Protein AF-A0A5N5FIW4-F1 (afdb_monomer_lite)

Secondary structure (DSSP, 8-state):
------GGGPPPB-TT-HHHHHHHHHHHHHHTT-GGGTTSTT-SPPSS--TT-HHHHHHHHHHHHHHHHHHSB-GGGGGGGTT--STTT-

pLDDT: mean 89.93, std 11.89, range [39.59, 96.81]

Radius of gyration: 13.79 Å; chains: 1; bounding box: 31×23×42 Å

Sequence (90 aa):
MGDLQVVGGIKKLNNQNYNTWATCIESYLQGQDLWEVVGGSEVTQPAAEDVNGVLRKWKIKAGKSMFALKTTIEEEMLEHIRDAKTPKEA

Organism: NCBI:txid2448454

Structure (mmCIF, N/CA/C/O backbone):
data_AF-A0A5N5FIW4-F1
#
_entry.id   AF-A0A5N5FIW4-F1
#
loop_
_atom_site.group_PDB
_atom_site.id
_atom_site.type_symbol
_atom_site.label_atom_id
_atom_site.label_alt_id
_atom_site.label_comp_id
_atom_site.label_asym_id
_atom_site.label_entity_id
_atom_site.label_seq_id
_atom_site.pdbx_PDB_ins_code
_atom_site.Cartn_x
_atom_site.Cartn_y
_atom_site.Cartn_z
_atom_site.occupancy
_atom_site.B_iso_or_equiv
_atom_site.auth_seq_id
_atom_site.auth_comp_id
_atom_site.auth_asym_id
_atom_site.auth_atom_id
_atom_site.pdbx_PDB_model_num
ATOM 1 N N . MET A 1 1 ? 4.871 10.113 24.366 1.00 39.59 1 MET A N 1
ATOM 2 C CA . MET A 1 1 ? 4.541 9.331 23.158 1.00 39.59 1 MET A CA 1
ATOM 3 C C . MET A 1 1 ? 3.932 10.307 22.179 1.00 39.59 1 MET A C 1
ATOM 5 O O . MET A 1 1 ? 2.863 10.816 22.469 1.00 39.59 1 MET A O 1
ATOM 9 N N . GLY A 1 2 ? 4.665 10.703 21.138 1.00 43.06 2 GLY A N 1
ATOM 10 C CA . GLY A 1 2 ? 4.101 11.580 20.114 1.00 43.06 2 GLY A CA 1
ATOM 11 C C . GLY A 1 2 ? 3.157 10.752 19.260 1.00 43.06 2 GLY A C 1
ATOM 12 O O . GLY A 1 2 ? 3.591 9.724 18.739 1.00 43.06 2 GLY A O 1
ATOM 13 N N . ASP A 1 3 ? 1.894 11.160 19.170 1.00 46.16 3 ASP A N 1
ATOM 14 C CA . ASP A 1 3 ? 0.947 10.585 18.224 1.00 46.16 3 ASP A CA 1
ATOM 15 C C . ASP A 1 3 ? 1.600 10.595 16.844 1.00 46.16 3 ASP A C 1
ATOM 17 O O . ASP A 1 3 ? 1.892 11.653 16.280 1.00 46.16 3 ASP A O 1
ATOM 21 N N . LEU A 1 4 ? 1.917 9.402 16.339 1.00 51.88 4 LEU A N 1
ATOM 22 C CA . LEU A 1 4 ? 2.399 9.220 14.981 1.00 51.88 4 LEU A CA 1
ATOM 23 C C . LEU A 1 4 ? 1.358 9.895 14.086 1.00 51.88 4 LEU A C 1
ATOM 25 O O . LEU A 1 4 ? 0.207 9.456 14.092 1.00 51.88 4 LEU A O 1
ATOM 29 N N . GLN A 1 5 ? 1.731 10.992 13.412 1.00 52.62 5 GLN A N 1
ATOM 30 C CA . GLN A 1 5 ? 0.818 11.747 12.557 1.00 52.62 5 GLN A CA 1
ATOM 31 C C . GLN A 1 5 ? 0.080 10.764 11.656 1.00 52.62 5 GLN A C 1
ATOM 33 O O . GLN A 1 5 ? 0.672 10.112 10.796 1.00 52.62 5 GLN A O 1
ATOM 38 N N . VAL A 1 6 ? -1.213 10.623 11.925 1.00 60.00 6 VAL A N 1
ATOM 39 C CA . VAL A 1 6 ? -2.088 9.734 11.185 1.00 60.00 6 VAL A CA 1
ATOM 40 C C . VAL A 1 6 ? -2.117 10.237 9.751 1.00 60.00 6 VAL A C 1
ATOM 42 O O . VAL A 1 6 ? -2.426 11.405 9.505 1.00 60.00 6 VAL A O 1
ATOM 45 N N . VAL A 1 7 ? -1.775 9.364 8.807 1.00 69.00 7 VAL A N 1
ATOM 46 C CA . VAL A 1 7 ? -1.803 9.670 7.378 1.00 69.00 7 VAL A CA 1
ATOM 47 C C . VAL A 1 7 ? -3.165 10.265 7.012 1.00 69.00 7 VAL A C 1
ATOM 49 O O . VAL A 1 7 ? -4.198 9.618 7.169 1.00 69.00 7 VAL A O 1
ATOM 52 N N . GLY A 1 8 ? -3.171 11.536 6.600 1.00 71.50 8 GLY A N 1
ATOM 53 C CA . GLY A 1 8 ? -4.375 12.256 6.169 1.00 71.50 8 GLY A CA 1
ATOM 54 C C . GLY A 1 8 ? -5.502 12.372 7.206 1.00 71.50 8 GLY A C 1
ATOM 55 O O . GLY A 1 8 ? -6.630 12.656 6.818 1.00 71.50 8 GLY A O 1
ATOM 56 N N . GLY A 1 9 ? -5.247 12.121 8.497 1.00 83.81 9 GLY A N 1
ATOM 57 C CA . GLY A 1 9 ? -6.301 12.076 9.520 1.00 83.81 9 GLY A CA 1
ATOM 58 C C . GLY A 1 9 ? -7.260 10.880 9.398 1.00 83.81 9 GLY A C 1
ATOM 59 O O . GLY A 1 9 ? -8.329 10.891 10.008 1.00 83.81 9 GLY A O 1
ATOM 60 N N . ILE A 1 10 ? -6.895 9.849 8.626 1.00 90.94 10 ILE A N 1
ATOM 61 C CA . ILE A 1 10 ? -7.691 8.628 8.454 1.00 90.94 10 ILE A CA 1
ATOM 62 C C . ILE A 1 10 ? -7.780 7.880 9.786 1.00 90.94 10 ILE A C 1
ATOM 64 O O . ILE A 1 10 ? -6.775 7.400 10.305 1.00 90.94 10 ILE A O 1
ATOM 68 N N . LYS A 1 11 ? -8.988 7.741 10.343 1.00 92.06 11 LYS A N 1
ATOM 69 C CA . LYS A 1 11 ? -9.203 6.954 11.566 1.00 92.06 11 LYS A CA 1
ATOM 70 C C . LYS A 1 11 ? -8.599 5.559 11.394 1.00 92.06 11 LYS A C 1
ATOM 72 O O . LYS A 1 11 ? -8.930 4.891 10.421 1.00 92.06 11 LYS A O 1
ATOM 77 N N . LYS A 1 12 ? -7.754 5.127 12.336 1.00 94.56 12 LYS A N 1
ATOM 78 C CA . LYS A 1 12 ? -7.070 3.835 12.230 1.00 94.56 12 LYS A CA 1
ATOM 79 C C . LYS A 1 12 ? -8.055 2.663 12.131 1.00 94.56 12 LYS A C 1
ATOM 81 O O . LYS A 1 12 ? -9.138 2.721 12.718 1.00 94.56 12 LYS A O 1
ATOM 86 N N . LEU A 1 13 ? -7.681 1.632 11.375 1.00 95.38 13 LEU A N 1
ATOM 87 C CA . LEU A 1 13 ? -8.449 0.398 11.232 1.00 95.38 13 LEU A CA 1
ATOM 88 C C . LEU A 1 13 ? -8.518 -0.352 12.558 1.00 95.38 13 LEU A C 1
ATOM 90 O O . LEU A 1 13 ? -7.482 -0.619 13.162 1.00 95.38 13 LEU A O 1
ATOM 94 N N . ASN A 1 14 ? -9.723 -0.776 12.917 1.00 93.88 14 ASN A N 1
ATOM 95 C CA . ASN A 1 14 ? -10.005 -1.721 13.983 1.00 93.88 14 ASN A CA 1
ATOM 96 C C . ASN A 1 14 ? -11.121 -2.687 13.583 1.00 93.88 14 ASN A C 1
ATOM 98 O O . ASN A 1 14 ? -11.687 -2.619 12.488 1.00 93.88 14 ASN A O 1
ATOM 102 N N . ASN 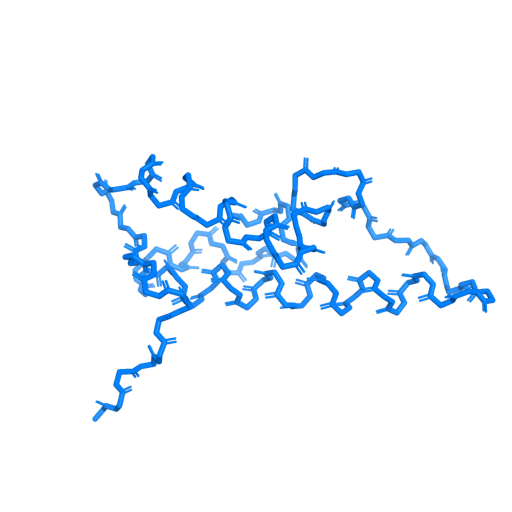A 1 15 ? -11.475 -3.557 14.521 1.00 92.75 15 ASN A N 1
ATOM 103 C CA . ASN A 1 15 ? -12.473 -4.609 14.359 1.00 92.75 15 ASN A CA 1
ATOM 104 C C . ASN A 1 15 ? -13.898 -4.125 14.010 1.00 92.75 15 ASN A C 1
ATOM 106 O O . ASN A 1 15 ? -14.762 -4.945 13.709 1.00 92.75 15 ASN A O 1
ATOM 110 N N . GLN A 1 16 ? -14.179 -2.817 14.054 1.00 95.25 16 GLN A N 1
ATOM 111 C CA . GLN A 1 16 ? -15.531 -2.268 13.884 1.00 95.25 16 GLN A CA 1
ATOM 112 C C . GLN A 1 16 ? -15.686 -1.314 12.694 1.00 95.25 16 GLN A C 1
ATOM 114 O O . GLN A 1 16 ? -16.815 -0.972 12.342 1.00 95.25 16 GLN A O 1
ATOM 119 N N . ASN A 1 17 ? -14.595 -0.842 12.081 1.00 95.44 17 ASN A N 1
ATOM 120 C CA . ASN A 1 17 ? -14.652 0.263 11.115 1.00 95.44 17 ASN A CA 1
ATOM 121 C C . ASN A 1 17 ? -14.063 -0.052 9.733 1.00 95.44 17 ASN A C 1
ATOM 123 O O . ASN A 1 17 ? -13.832 0.887 8.969 1.00 95.44 17 ASN A O 1
ATOM 127 N N . TYR A 1 18 ? -13.867 -1.332 9.394 1.00 94.56 18 TYR A N 1
ATOM 128 C CA . TYR A 1 18 ? -13.219 -1.750 8.146 1.00 94.56 18 TYR A CA 1
ATOM 129 C C . TYR A 1 18 ? -13.772 -1.052 6.899 1.00 94.56 18 TYR A C 1
ATOM 131 O O . TYR A 1 18 ? -13.000 -0.457 6.161 1.00 94.56 18 TYR A O 1
ATOM 139 N N . ASN A 1 19 ? -15.092 -1.033 6.688 1.00 95.62 19 ASN A N 1
ATOM 140 C CA . ASN A 1 19 ? -15.683 -0.431 5.482 1.00 95.62 19 ASN A CA 1
ATOM 141 C C . ASN A 1 19 ? -15.370 1.069 5.348 1.00 95.62 19 ASN A C 1
ATOM 143 O O . ASN A 1 19 ? -15.043 1.556 4.264 1.00 95.62 19 ASN A O 1
ATOM 147 N N . THR A 1 20 ? -15.451 1.805 6.460 1.00 95.12 20 THR A N 1
ATOM 148 C CA . THR A 1 20 ? -15.127 3.236 6.493 1.00 95.12 20 THR A CA 1
ATOM 149 C C . THR A 1 20 ? -13.638 3.449 6.250 1.00 95.12 20 THR A C 1
ATOM 151 O O . THR A 1 20 ? -13.265 4.284 5.430 1.00 95.12 20 THR A O 1
ATOM 154 N N . TRP A 1 21 ? -12.787 2.679 6.935 1.00 95.50 21 TRP A N 1
ATOM 155 C CA . TRP A 1 21 ? -11.340 2.749 6.768 1.00 95.50 21 TRP A CA 1
ATOM 156 C C . TRP A 1 21 ? -10.922 2.434 5.329 1.00 95.50 21 TRP A C 1
ATOM 158 O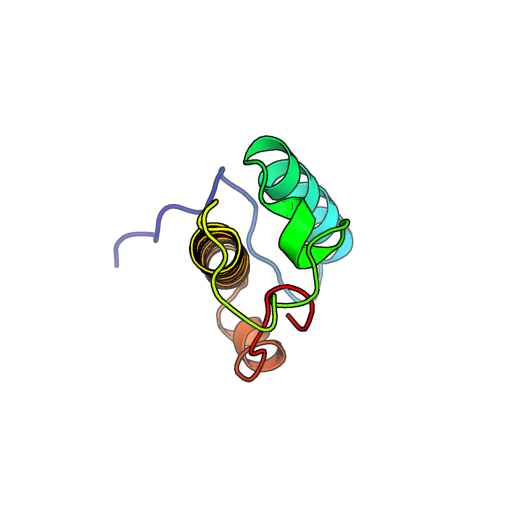 O . TRP A 1 21 ? -10.198 3.229 4.739 1.00 95.50 21 TRP A O 1
ATOM 168 N N . ALA A 1 22 ? -11.440 1.345 4.752 1.00 95.06 22 ALA A N 1
ATOM 169 C CA . ALA A 1 22 ? -11.155 0.893 3.393 1.00 95.06 22 ALA A CA 1
ATOM 170 C C . ALA A 1 22 ? -11.481 1.986 2.365 1.00 95.06 22 ALA A C 1
ATOM 172 O O . ALA A 1 22 ? -10.641 2.333 1.541 1.00 95.06 22 ALA A O 1
ATOM 173 N N . THR A 1 23 ? -12.652 2.619 2.488 1.00 96.00 23 THR A N 1
ATOM 174 C CA . THR A 1 23 ? -13.055 3.727 1.605 1.00 96.00 23 THR A CA 1
ATOM 175 C C . THR A 1 23 ? -12.114 4.935 1.732 1.00 96.00 23 THR A C 1
ATOM 177 O O . THR A 1 23 ? -11.724 5.547 0.733 1.00 96.00 23 THR A O 1
ATOM 180 N N . CYS A 1 24 ? -11.729 5.296 2.963 1.00 95.44 24 CYS A N 1
ATOM 181 C CA . CYS A 1 24 ? -10.842 6.433 3.213 1.00 95.44 24 CYS A CA 1
ATOM 182 C C . CYS A 1 24 ? -9.409 6.178 2.730 1.00 95.44 24 CYS A C 1
ATOM 184 O O . CYS A 1 24 ? -8.817 7.063 2.110 1.00 95.44 24 CYS A O 1
ATOM 186 N N . ILE A 1 25 ? -8.847 4.996 3.007 1.00 95.56 25 ILE A N 1
ATOM 187 C CA . ILE A 1 25 ? -7.480 4.659 2.601 1.00 95.56 25 ILE A CA 1
ATOM 188 C C . ILE A 1 25 ? -7.380 4.481 1.085 1.00 95.56 25 ILE A C 1
ATOM 190 O O . ILE A 1 25 ? -6.412 4.958 0.501 1.00 95.56 25 ILE A O 1
ATOM 194 N N . GLU A 1 26 ? -8.394 3.906 0.430 1.00 95.75 26 GLU A N 1
ATOM 195 C CA . GLU A 1 26 ? -8.469 3.836 -1.035 1.00 95.75 26 GLU A CA 1
ATOM 196 C C . GLU A 1 26 ? -8.438 5.240 -1.649 1.00 95.75 26 GLU A C 1
ATOM 198 O O . GLU A 1 26 ? -7.569 5.536 -2.471 1.00 95.75 26 GLU A O 1
ATOM 203 N N . SER A 1 27 ? -9.312 6.138 -1.181 1.00 95.69 27 SER A N 1
ATOM 204 C CA . SER A 1 27 ? -9.368 7.527 -1.664 1.00 95.69 27 SER A CA 1
ATOM 205 C C . SER A 1 27 ? -8.040 8.264 -1.446 1.00 95.69 27 SER A C 1
ATOM 207 O O . SER A 1 27 ? -7.573 9.003 -2.316 1.00 95.69 27 SER A O 1
ATOM 209 N N . TYR A 1 28 ? -7.399 8.050 -0.291 1.00 95.50 28 TYR A N 1
ATOM 210 C CA . TYR A 1 28 ? -6.082 8.613 -0.001 1.00 95.50 28 TYR A CA 1
ATOM 211 C C . TYR A 1 28 ? -5.018 8.093 -0.975 1.00 95.50 28 TYR A C 1
ATOM 213 O O . TYR A 1 28 ? -4.279 8.888 -1.557 1.00 95.50 28 TYR A O 1
ATOM 221 N N . LEU A 1 29 ? -4.947 6.776 -1.186 1.00 96.06 29 LEU A N 1
ATOM 222 C CA . LEU A 1 29 ? -3.971 6.155 -2.080 1.00 96.06 29 LEU A CA 1
ATOM 223 C C . LEU A 1 29 ? -4.177 6.592 -3.534 1.00 96.06 29 LEU A C 1
ATOM 225 O O . LEU A 1 29 ? -3.196 6.863 -4.225 1.00 96.06 29 LEU A O 1
ATOM 229 N N . GLN A 1 30 ? -5.424 6.721 -3.991 1.00 95.75 30 GLN A N 1
ATOM 230 C CA . GLN A 1 30 ? -5.744 7.267 -5.314 1.00 95.75 30 GLN A CA 1
ATOM 231 C C . GLN A 1 30 ? -5.257 8.715 -5.448 1.00 95.75 30 GLN A C 1
ATOM 233 O O . GLN A 1 30 ? -4.550 9.043 -6.399 1.00 95.75 30 GLN A O 1
ATOM 238 N N . GLY A 1 31 ? -5.535 9.565 -4.452 1.00 95.38 31 GLY A N 1
ATOM 239 C CA . GLY A 1 31 ? -5.071 10.957 -4.432 1.00 95.38 31 GLY A CA 1
ATOM 240 C C . GLY A 1 31 ? -3.545 11.124 -4.384 1.00 95.38 31 GLY A C 1
ATOM 241 O O . GLY A 1 31 ? -3.042 12.206 -4.680 1.00 95.38 31 GLY A O 1
ATOM 242 N N . GLN A 1 32 ? -2.804 10.074 -4.020 1.00 94.12 32 GLN A N 1
ATOM 243 C CA . GLN A 1 32 ? -1.337 10.055 -3.971 1.00 94.12 32 GLN A CA 1
ATOM 244 C C . GLN A 1 32 ? -0.684 9.312 -5.154 1.00 94.12 32 GLN A C 1
ATOM 246 O O . GLN A 1 32 ? 0.538 9.156 -5.150 1.00 94.12 32 GLN A O 1
ATOM 251 N N . ASP A 1 33 ? -1.459 8.844 -6.143 1.00 95.75 33 ASP A N 1
ATOM 252 C CA . ASP A 1 33 ? -0.981 7.970 -7.236 1.00 95.75 33 ASP A CA 1
ATOM 253 C C . ASP A 1 33 ? -0.331 6.658 -6.730 1.00 95.75 33 ASP A C 1
ATOM 255 O O . ASP A 1 33 ? 0.649 6.133 -7.269 1.00 95.75 33 ASP A O 1
ATOM 259 N N . LEU A 1 34 ? -0.863 6.131 -5.626 1.00 96.81 34 LEU A N 1
ATOM 260 C CA . LEU A 1 34 ? -0.385 4.921 -4.954 1.00 96.81 34 LEU A CA 1
ATOM 261 C C . LEU A 1 34 ? -1.312 3.717 -5.153 1.00 96.81 34 LEU A C 1
ATOM 263 O O . LEU A 1 34 ? -0.878 2.582 -4.979 1.00 96.81 34 LEU A O 1
ATOM 267 N N . TRP A 1 35 ? -2.570 3.934 -5.541 1.00 96.44 35 TRP A N 1
ATOM 268 C CA . TRP A 1 35 ? -3.552 2.853 -5.691 1.00 96.44 35 TRP A CA 1
ATOM 269 C C . TRP A 1 35 ? -3.151 1.791 -6.726 1.00 96.44 35 TRP A C 1
ATOM 271 O O . TRP A 1 35 ? -3.463 0.609 -6.559 1.00 96.44 35 TRP A O 1
ATOM 281 N N . GLU A 1 36 ? -2.393 2.184 -7.752 1.00 95.75 36 GLU A N 1
ATOM 282 C CA . GLU A 1 36 ? -1.983 1.301 -8.846 1.00 95.75 36 GLU A CA 1
ATOM 283 C C . GLU A 1 36 ? -1.242 0.042 -8.384 1.00 95.75 36 GLU A C 1
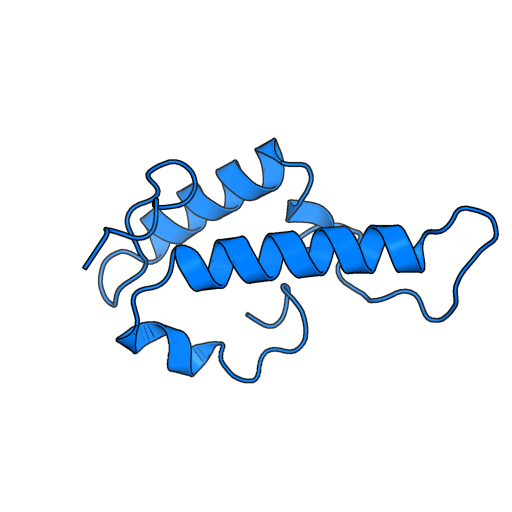ATOM 285 O O . GLU A 1 36 ? -1.431 -1.021 -8.968 1.00 95.75 36 GLU A O 1
ATOM 290 N N . VAL A 1 37 ? -0.461 0.129 -7.302 1.00 96.81 37 VAL A N 1
ATOM 291 C CA . VAL A 1 37 ? 0.312 -1.005 -6.761 1.00 96.81 37 VAL A CA 1
ATOM 292 C C . VAL A 1 37 ? -0.430 -1.811 -5.684 1.00 96.81 37 VAL A C 1
ATOM 294 O O . VAL A 1 37 ? 0.108 -2.803 -5.192 1.00 96.81 37 VAL A O 1
ATOM 297 N N . VAL A 1 38 ? -1.643 -1.390 -5.307 1.00 95.06 38 VAL A N 1
ATOM 298 C CA . VAL A 1 38 ? -2.507 -2.057 -4.313 1.00 95.06 38 VAL A CA 1
ATOM 299 C C . VAL A 1 38 ? -3.623 -2.821 -5.020 1.00 95.06 38 VAL A C 1
ATOM 301 O O . VAL A 1 38 ? -3.689 -4.046 -4.941 1.00 95.06 38 VAL A O 1
ATOM 304 N N . GLY A 1 39 ? -4.464 -2.096 -5.759 1.00 93.00 39 GLY A N 1
ATOM 305 C CA . GLY A 1 39 ? -5.656 -2.636 -6.417 1.00 93.00 39 GLY A CA 1
ATOM 306 C C . GLY A 1 39 ? -5.812 -2.231 -7.883 1.00 93.00 39 GLY A C 1
ATOM 307 O O . GLY A 1 39 ? -6.798 -2.622 -8.503 1.00 93.00 39 GLY A O 1
ATOM 308 N N . GLY A 1 40 ? -4.881 -1.447 -8.436 1.00 92.88 40 GLY A N 1
ATOM 309 C CA . GLY A 1 40 ? -4.924 -1.003 -9.830 1.00 92.88 40 GLY A CA 1
ATOM 310 C C . GLY A 1 40 ? -4.137 -1.893 -10.795 1.00 92.88 40 GLY A C 1
ATOM 311 O O . GLY A 1 40 ? -4.101 -3.120 -10.673 1.00 92.88 40 GLY A O 1
ATOM 312 N N . SER A 1 41 ? -3.532 -1.269 -11.805 1.00 93.25 41 SER A N 1
ATOM 313 C CA . SER A 1 41 ? -2.899 -1.972 -12.930 1.00 93.25 41 SER A CA 1
ATOM 314 C C . SER A 1 41 ? -1.461 -2.433 -12.657 1.00 93.25 41 SER A C 1
ATOM 316 O O . SER A 1 41 ? -0.977 -3.369 -13.295 1.00 93.25 41 SER A O 1
ATOM 318 N N . GLU A 1 42 ? -0.788 -1.829 -11.677 1.00 93.81 42 GLU A N 1
ATOM 319 C CA . GLU A 1 42 ? 0.624 -2.052 -11.352 1.00 93.81 42 GLU A CA 1
ATOM 320 C C . GLU A 1 42 ? 0.802 -2.975 -10.135 1.00 93.81 42 GLU A C 1
ATOM 322 O O . GLU A 1 42 ? 1.774 -2.859 -9.402 1.00 93.81 42 GLU A O 1
ATOM 327 N N . VAL A 1 43 ? -0.111 -3.904 -9.857 1.00 93.75 43 VAL A N 1
ATOM 328 C CA . VAL A 1 43 ? -0.036 -4.725 -8.628 1.00 93.75 43 VAL A CA 1
ATOM 329 C C . VAL A 1 43 ? 1.089 -5.763 -8.614 1.00 93.75 43 VAL A C 1
ATOM 331 O O . VAL A 1 43 ? 1.492 -6.244 -7.556 1.00 93.75 43 VAL A O 1
ATOM 334 N N . THR A 1 44 ? 1.599 -6.140 -9.783 1.00 92.88 44 THR A N 1
ATOM 335 C CA . THR A 1 44 ? 2.670 -7.130 -9.912 1.00 92.88 44 THR A CA 1
ATOM 336 C C . THR A 1 44 ? 4.015 -6.430 -10.017 1.00 92.88 44 THR A C 1
ATOM 338 O O . THR A 1 44 ? 4.197 -5.539 -10.844 1.00 92.88 44 THR A O 1
ATOM 341 N N . GLN A 1 45 ? 4.983 -6.869 -9.209 1.00 92.25 45 GLN A N 1
ATOM 342 C CA . GLN A 1 45 ? 6.347 -6.366 -9.307 1.00 92.25 45 GLN A CA 1
ATOM 343 C C . GLN A 1 45 ? 6.933 -6.673 -10.700 1.00 92.25 45 GLN A C 1
ATOM 345 O O . GLN A 1 45 ? 6.928 -7.835 -11.117 1.00 92.25 45 GLN A O 1
ATOM 350 N N . PRO A 1 46 ? 7.513 -5.679 -11.394 1.00 91.69 46 PRO A N 1
ATOM 351 C CA . PRO A 1 46 ? 8.255 -5.910 -12.629 1.00 91.69 46 PRO A CA 1
ATOM 352 C C . PRO A 1 46 ? 9.435 -6.878 -12.427 1.00 91.69 46 PRO A C 1
ATOM 354 O O . PRO A 1 46 ? 10.126 -6.839 -11.406 1.00 91.69 46 PRO A O 1
ATOM 357 N N . ALA A 1 47 ? 9.693 -7.738 -13.416 1.00 88.19 47 ALA A N 1
ATOM 358 C CA . ALA A 1 47 ? 10.727 -8.776 -13.324 1.00 88.19 47 ALA A CA 1
ATOM 359 C C . ALA A 1 47 ? 12.164 -8.234 -13.433 1.00 88.19 47 ALA A C 1
ATOM 361 O O . ALA A 1 47 ? 13.091 -8.825 -12.881 1.00 88.19 47 ALA A O 1
ATOM 362 N N . ALA A 1 48 ? 12.358 -7.117 -14.136 1.00 86.44 48 ALA A N 1
ATOM 363 C CA . ALA A 1 48 ? 13.663 -6.514 -14.366 1.00 86.44 48 ALA A CA 1
ATOM 364 C C . ALA A 1 48 ? 13.569 -4.987 -14.352 1.00 86.44 48 ALA A C 1
ATOM 366 O O . ALA A 1 48 ? 12.503 -4.414 -14.574 1.00 86.44 48 ALA A O 1
ATOM 367 N N . GLU A 1 49 ? 14.700 -4.337 -14.081 1.00 89.19 49 GLU A N 1
ATOM 368 C CA . GLU A 1 49 ? 14.831 -2.899 -14.294 1.00 89.19 49 GLU A CA 1
ATOM 369 C C . GLU A 1 49 ? 14.885 -2.625 -15.798 1.00 89.19 49 GLU A C 1
ATOM 371 O O . GLU A 1 49 ? 15.620 -3.293 -16.528 1.00 89.19 49 GLU A O 1
ATOM 376 N N . ASP A 1 50 ? 14.113 -1.642 -16.251 1.00 87.88 50 ASP A N 1
ATOM 377 C CA . ASP A 1 50 ? 14.172 -1.166 -17.628 1.00 87.88 50 ASP A CA 1
ATOM 378 C C . ASP A 1 50 ? 14.860 0.201 -17.718 1.00 87.88 50 ASP A C 1
ATOM 380 O O . ASP A 1 50 ? 15.144 0.861 -16.716 1.00 87.88 50 ASP A O 1
ATOM 384 N N . VAL A 1 51 ? 15.121 0.646 -18.950 1.00 85.38 51 VAL A N 1
ATOM 385 C CA . VAL A 1 51 ? 15.765 1.941 -19.241 1.00 85.38 51 VAL A CA 1
ATOM 386 C C . VAL A 1 51 ? 14.955 3.124 -18.677 1.00 85.38 51 VAL A C 1
ATOM 388 O O . VAL A 1 51 ? 15.504 4.193 -18.419 1.00 85.38 51 VAL A O 1
ATOM 391 N N . ASN A 1 52 ? 13.655 2.928 -18.436 1.00 89.06 52 ASN A N 1
ATOM 392 C CA . ASN A 1 52 ? 12.726 3.931 -17.920 1.00 89.06 52 ASN A CA 1
ATOM 393 C C . ASN A 1 52 ? 12.597 3.911 -16.383 1.00 89.06 52 ASN A C 1
ATOM 395 O O . ASN A 1 52 ? 11.858 4.734 -15.815 1.00 89.06 52 ASN A O 1
ATOM 399 N N . GLY A 1 53 ? 13.308 3.006 -15.702 1.00 92.31 53 GLY A N 1
ATOM 400 C CA . GLY A 1 53 ? 13.324 2.884 -14.249 1.00 92.31 53 GLY A CA 1
ATOM 401 C C . GLY A 1 53 ? 12.020 2.343 -13.652 1.00 92.31 53 GLY A C 1
ATOM 402 O O . GLY A 1 53 ? 11.651 2.754 -12.544 1.00 92.31 53 GLY A O 1
ATOM 403 N N . VAL A 1 54 ? 11.258 1.529 -14.393 1.00 91.94 54 VAL A N 1
ATOM 404 C CA . VAL A 1 54 ? 9.917 1.072 -13.975 1.00 91.94 54 VAL A CA 1
ATOM 405 C C . VAL A 1 54 ? 9.959 0.271 -12.674 1.00 91.94 54 VAL A C 1
ATOM 407 O O . VAL A 1 54 ? 9.149 0.529 -11.783 1.00 91.94 54 VAL A O 1
ATOM 410 N N . LEU A 1 55 ? 10.935 -0.625 -12.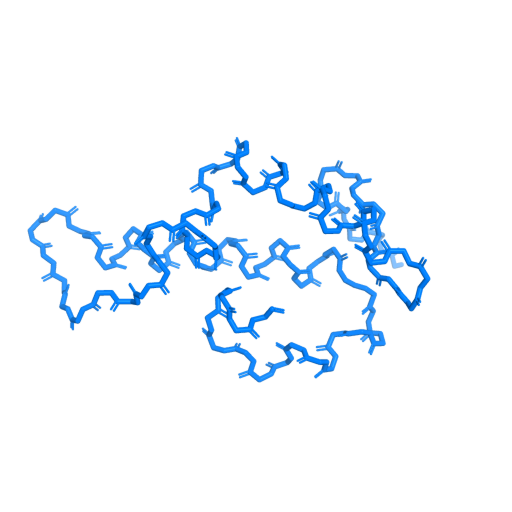489 1.00 93.50 55 LEU A N 1
ATOM 411 C CA . LEU A 1 55 ? 11.053 -1.405 -11.252 1.00 93.50 55 LEU A CA 1
ATOM 412 C C . LEU A 1 55 ? 11.354 -0.500 -10.053 1.00 93.50 55 LEU A C 1
ATOM 414 O O . LEU A 1 55 ? 10.764 -0.664 -8.980 1.00 93.50 55 LEU A O 1
ATOM 418 N N . ARG A 1 56 ? 12.240 0.486 -10.222 1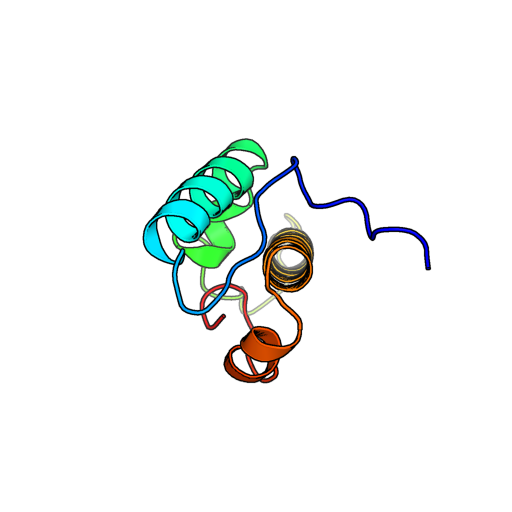.00 94.38 56 ARG A N 1
ATOM 419 C CA . ARG A 1 56 ? 12.520 1.470 -9.169 1.00 94.38 56 ARG A CA 1
ATOM 420 C C . ARG A 1 56 ? 11.279 2.285 -8.803 1.00 94.38 56 ARG A C 1
ATOM 422 O O . ARG A 1 56 ? 11.002 2.451 -7.614 1.00 94.38 56 ARG A O 1
ATOM 429 N N . LYS A 1 57 ? 10.538 2.792 -9.794 1.00 94.12 57 LYS A N 1
ATOM 430 C CA . LYS A 1 57 ? 9.297 3.558 -9.572 1.00 94.12 57 LYS A CA 1
ATOM 431 C C . LYS A 1 57 ? 8.256 2.718 -8.839 1.00 94.12 57 LYS A C 1
ATOM 433 O O . LYS A 1 57 ? 7.710 3.178 -7.836 1.00 94.12 57 LYS A O 1
ATOM 438 N N . TRP A 1 58 ? 8.074 1.472 -9.273 1.00 95.44 58 TRP A N 1
ATOM 439 C CA . TRP A 1 58 ? 7.187 0.513 -8.627 1.00 95.44 58 TRP A CA 1
ATOM 440 C C . TRP A 1 58 ? 7.559 0.294 -7.159 1.00 95.44 58 TRP A C 1
ATOM 442 O O . TRP A 1 58 ? 6.718 0.464 -6.283 1.00 95.44 58 TRP A O 1
ATOM 452 N N . LYS A 1 59 ? 8.838 0.021 -6.856 1.00 95.25 59 LYS A N 1
ATOM 453 C CA . LYS A 1 59 ? 9.315 -0.177 -5.472 1.00 95.25 59 LYS A CA 1
ATOM 454 C C . LYS A 1 59 ? 9.054 1.040 -4.585 1.00 95.25 59 LYS A C 1
ATOM 456 O O . LYS A 1 59 ? 8.707 0.881 -3.417 1.00 95.25 59 LYS A O 1
ATOM 461 N N . ILE A 1 60 ? 9.203 2.249 -5.129 1.00 95.69 60 ILE A N 1
ATOM 462 C CA . ILE A 1 60 ? 8.914 3.490 -4.400 1.00 95.69 60 ILE A CA 1
ATOM 463 C C . ILE A 1 60 ? 7.415 3.602 -4.100 1.00 95.69 60 ILE A C 1
ATOM 465 O O . ILE A 1 60 ? 7.054 3.859 -2.950 1.00 95.69 60 ILE A O 1
ATOM 469 N N . LYS A 1 61 ? 6.544 3.394 -5.099 1.00 96.50 61 LYS A N 1
ATOM 470 C CA . LYS A 1 61 ? 5.084 3.400 -4.900 1.00 96.50 61 LYS A CA 1
ATOM 471 C C . LYS A 1 61 ? 4.657 2.319 -3.905 1.00 96.50 61 LYS A C 1
ATOM 473 O O . LYS A 1 61 ? 3.908 2.604 -2.973 1.00 96.50 61 LYS A O 1
ATOM 478 N N . ALA A 1 62 ? 5.190 1.107 -4.042 1.00 96.50 62 ALA A N 1
ATOM 479 C CA . ALA A 1 62 ? 4.880 -0.015 -3.166 1.00 96.50 62 ALA A CA 1
ATOM 480 C C . ALA A 1 62 ? 5.299 0.257 -1.716 1.00 96.50 62 ALA A C 1
ATOM 482 O O . ALA A 1 62 ? 4.499 0.080 -0.800 1.00 96.50 62 ALA A O 1
ATOM 483 N N . GLY A 1 63 ? 6.511 0.776 -1.500 1.00 96.25 63 GLY A N 1
ATOM 484 C CA . GLY A 1 63 ? 6.983 1.150 -0.166 1.00 96.25 63 GLY A CA 1
ATOM 485 C C . GLY A 1 63 ? 6.123 2.234 0.489 1.00 96.25 63 GLY A C 1
ATOM 486 O O . GLY A 1 63 ? 5.755 2.105 1.656 1.00 96.25 63 GLY A O 1
ATOM 487 N N . LYS A 1 64 ? 5.744 3.274 -0.267 1.00 96.00 64 LYS A N 1
ATOM 488 C CA . LYS A 1 64 ? 4.852 4.340 0.223 1.00 96.00 64 LYS A CA 1
ATOM 489 C C . LYS A 1 64 ? 3.457 3.816 0.571 1.00 96.00 64 LYS A C 1
ATOM 491 O O . LYS A 1 64 ? 2.929 4.166 1.622 1.00 96.00 64 LYS A O 1
ATOM 496 N N . SER A 1 65 ? 2.894 2.954 -0.274 1.00 96.31 65 SER A N 1
ATOM 497 C CA . SER A 1 65 ? 1.575 2.345 -0.054 1.00 96.31 65 SER A CA 1
ATOM 498 C C . SER A 1 65 ? 1.575 1.469 1.195 1.00 96.31 65 SER A C 1
ATOM 500 O O . SER A 1 65 ? 0.730 1.633 2.069 1.00 96.31 65 SER A O 1
ATOM 502 N N . MET A 1 66 ? 2.584 0.605 1.334 1.00 95.50 66 MET A N 1
ATOM 503 C CA . MET A 1 66 ? 2.743 -0.256 2.507 1.00 95.50 66 MET A CA 1
ATOM 504 C C . MET A 1 66 ? 2.914 0.557 3.797 1.00 95.50 66 MET A C 1
ATOM 506 O O . MET A 1 66 ? 2.362 0.203 4.837 1.00 95.50 66 MET A O 1
ATOM 510 N N . PHE A 1 67 ? 3.657 1.666 3.741 1.00 93.81 67 PHE A N 1
ATOM 511 C CA . PHE A 1 67 ? 3.784 2.575 4.876 1.00 93.81 67 PHE A CA 1
ATOM 512 C C . PHE A 1 67 ? 2.438 3.212 5.255 1.00 93.81 67 PHE A C 1
ATOM 514 O O . PHE A 1 67 ? 2.085 3.233 6.434 1.00 93.81 67 PHE A O 1
ATOM 521 N N . ALA A 1 68 ? 1.661 3.687 4.276 1.00 94.25 68 ALA A N 1
ATOM 522 C CA . ALA A 1 68 ? 0.336 4.259 4.522 1.00 94.25 68 ALA A CA 1
ATOM 523 C C . ALA A 1 68 ? -0.629 3.236 5.147 1.00 94.25 68 ALA A C 1
ATOM 525 O O . ALA A 1 68 ? -1.295 3.550 6.132 1.00 94.25 68 ALA A O 1
ATOM 526 N N . LEU A 1 69 ? -0.643 1.996 4.646 1.00 94.06 69 LEU A N 1
ATOM 527 C CA . LEU A 1 69 ? -1.436 0.907 5.226 1.00 94.06 69 LEU A CA 1
ATOM 528 C C . LEU A 1 69 ? -1.024 0.655 6.685 1.00 94.06 69 LEU A C 1
ATOM 530 O O . LEU A 1 69 ? -1.832 0.814 7.593 1.00 94.06 69 LEU A O 1
ATOM 534 N N . LYS A 1 70 ? 0.261 0.389 6.950 1.00 92.56 70 LYS A N 1
ATOM 535 C CA . LYS A 1 70 ? 0.747 0.072 8.308 1.00 92.56 70 LYS A CA 1
ATOM 536 C C . LYS A 1 70 ? 0.554 1.202 9.324 1.00 92.56 70 LYS A C 1
ATOM 538 O O . LYS A 1 70 ? 0.403 0.946 10.511 1.00 92.56 70 LYS A O 1
ATOM 543 N N . THR A 1 71 ? 0.567 2.460 8.894 1.00 92.12 71 THR A N 1
ATOM 544 C CA . THR A 1 71 ? 0.392 3.605 9.809 1.00 92.12 71 THR A CA 1
ATOM 545 C C . THR A 1 71 ? -1.068 3.961 10.073 1.00 92.12 71 THR A C 1
ATOM 547 O O . THR A 1 71 ? -1.363 4.643 11.059 1.00 92.12 71 THR A O 1
ATOM 550 N N . THR A 1 72 ? -1.986 3.475 9.235 1.00 94.00 72 THR A N 1
ATOM 551 C CA . THR A 1 72 ? -3.434 3.683 9.376 1.00 94.00 72 THR A CA 1
ATOM 552 C C . THR A 1 72 ? -4.149 2.466 9.949 1.00 94.00 72 THR A C 1
ATOM 554 O O . THR A 1 72 ? -5.371 2.444 9.974 1.00 94.00 72 THR A O 1
ATOM 557 N N . ILE A 1 73 ? -3.421 1.473 10.451 1.00 93.31 73 ILE A N 1
ATOM 558 C CA . ILE A 1 73 ? -3.974 0.277 11.086 1.00 93.31 73 ILE A CA 1
ATOM 559 C C . ILE A 1 73 ? -3.629 0.315 12.582 1.00 93.31 73 ILE A C 1
ATOM 561 O O . ILE A 1 73 ? -2.548 0.776 12.964 1.00 93.31 73 ILE A O 1
ATOM 565 N N . GLU A 1 74 ? -4.567 -0.067 13.452 1.00 93.81 74 GLU A N 1
ATOM 566 C CA . GLU A 1 74 ? -4.274 -0.211 14.883 1.00 93.81 74 GLU A CA 1
ATOM 567 C C . GLU A 1 74 ? -3.277 -1.352 15.118 1.00 93.81 74 GLU A C 1
ATOM 569 O O . GLU A 1 74 ? -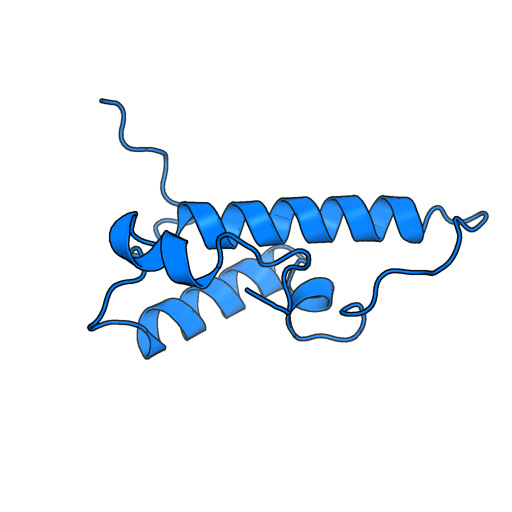3.204 -2.304 14.348 1.00 93.81 74 GLU A O 1
ATOM 574 N N . GLU A 1 75 ? -2.480 -1.254 16.182 1.00 91.25 75 GLU A N 1
ATOM 575 C CA . GLU A 1 75 ? -1.373 -2.189 16.419 1.00 91.25 75 GLU A CA 1
ATOM 576 C C . GLU A 1 75 ? -1.838 -3.649 16.520 1.00 91.25 75 GLU A C 1
ATOM 578 O O . GLU A 1 75 ? -1.170 -4.534 15.991 1.00 91.25 75 GLU A O 1
ATOM 583 N N . GLU A 1 76 ? -3.014 -3.887 17.111 1.00 91.50 76 GLU A N 1
ATOM 584 C CA . GLU A 1 76 ? -3.637 -5.215 17.184 1.00 91.50 76 GLU A CA 1
ATOM 585 C C . GLU A 1 76 ? -3.943 -5.798 15.798 1.00 91.50 76 GLU A C 1
ATOM 587 O O . GLU A 1 76 ? -3.733 -6.979 15.564 1.00 91.50 76 GLU A O 1
ATOM 592 N N . MET A 1 77 ? -4.344 -4.958 14.844 1.00 93.12 77 MET A N 1
ATOM 593 C CA . MET A 1 77 ? -4.714 -5.383 13.495 1.00 93.12 77 MET A CA 1
ATOM 594 C C . MET A 1 77 ? -3.491 -5.569 12.581 1.00 93.12 77 MET A C 1
ATOM 596 O O . MET A 1 77 ? -3.592 -6.202 11.528 1.00 93.12 77 MET A O 1
ATOM 600 N N . LEU A 1 78 ? -2.318 -5.035 12.957 1.00 91.56 78 LEU A N 1
ATOM 601 C CA . LEU A 1 78 ? -1.093 -5.141 12.154 1.00 91.56 78 LEU A CA 1
ATOM 602 C C . LEU A 1 78 ? -0.594 -6.577 12.001 1.00 91.56 78 LEU A C 1
ATOM 604 O O . LEU A 1 78 ? 0.140 -6.864 11.052 1.00 91.56 78 LEU A O 1
ATOM 608 N N . GLU A 1 79 ? -0.956 -7.476 12.916 1.00 92.19 79 GLU A N 1
ATOM 609 C CA . GLU A 1 79 ? -0.556 -8.879 12.826 1.00 92.19 79 GLU A CA 1
ATOM 610 C C . GLU A 1 79 ? -1.081 -9.561 11.557 1.00 92.19 79 GLU A C 1
ATOM 612 O O . GLU A 1 79 ? -0.383 -10.404 10.998 1.00 92.19 79 GLU A O 1
ATOM 617 N N . HIS A 1 80 ? -2.234 -9.125 11.039 1.00 91.38 80 HIS A N 1
ATOM 618 C CA . HIS A 1 80 ? -2.845 -9.692 9.836 1.00 91.38 80 HIS A CA 1
ATOM 619 C C . HIS A 1 80 ? -2.067 -9.393 8.551 1.00 91.38 80 HIS A C 1
ATOM 621 O O . HIS A 1 80 ? -2.130 -10.175 7.608 1.00 91.38 80 HIS A O 1
ATOM 627 N N . ILE A 1 81 ? -1.307 -8.293 8.520 1.00 92.94 81 ILE A N 1
ATOM 628 C CA . ILE A 1 81 ? -0.549 -7.851 7.337 1.00 92.94 81 ILE A CA 1
ATOM 629 C C . ILE A 1 81 ? 0.968 -7.866 7.566 1.00 92.94 81 ILE A C 1
ATOM 631 O O . ILE A 1 81 ? 1.738 -7.315 6.774 1.00 92.94 81 ILE A O 1
ATOM 635 N N . ARG A 1 82 ? 1.426 -8.459 8.676 1.00 90.38 82 ARG A N 1
ATOM 636 C CA . ARG A 1 82 ? 2.842 -8.459 9.072 1.00 90.38 82 ARG A CA 1
ATOM 637 C C . ARG A 1 82 ? 3.732 -9.104 8.012 1.00 90.38 82 ARG A C 1
ATOM 639 O O . ARG A 1 82 ? 4.784 -8.551 7.692 1.00 90.38 82 ARG A O 1
ATOM 646 N N . ASP A 1 83 ? 3.276 -10.230 7.473 1.00 92.00 83 ASP A N 1
ATOM 647 C CA . ASP A 1 83 ? 4.019 -11.051 6.515 1.00 92.00 83 ASP A CA 1
ATOM 648 C C . ASP A 1 83 ? 3.717 -10.696 5.051 1.00 92.00 83 ASP A C 1
ATOM 650 O O . ASP A 1 83 ? 4.304 -11.287 4.140 1.00 92.00 83 ASP A O 1
ATOM 654 N N . ALA A 1 84 ? 2.842 -9.710 4.812 1.00 93.62 84 ALA A N 1
ATOM 655 C CA . ALA A 1 84 ? 2.552 -9.206 3.478 1.00 93.62 84 ALA A CA 1
ATOM 656 C C . ALA A 1 84 ? 3.817 -8.588 2.865 1.00 93.62 84 ALA A C 1
ATOM 658 O O . ALA A 1 84 ? 4.435 -7.667 3.418 1.00 93.62 84 ALA A O 1
ATOM 659 N N . LYS A 1 85 ? 4.211 -9.100 1.698 1.00 90.19 85 LYS A N 1
ATOM 660 C CA . LYS A 1 85 ? 5.414 -8.665 0.976 1.00 90.19 85 LYS A CA 1
ATOM 661 C C . LYS A 1 85 ? 5.098 -7.565 -0.022 1.00 90.19 85 LYS A C 1
ATOM 663 O O . LYS A 1 85 ? 5.992 -6.805 -0.398 1.00 90.19 85 LYS A O 1
ATOM 668 N N . THR A 1 86 ? 3.840 -7.471 -0.443 1.00 92.69 86 THR A N 1
ATOM 669 C CA . THR A 1 86 ? 3.368 -6.460 -1.390 1.00 92.69 86 THR A CA 1
ATOM 670 C C . THR A 1 86 ? 2.142 -5.728 -0.849 1.00 92.69 86 THR A C 1
ATOM 672 O O . THR A 1 86 ? 1.402 -6.296 -0.049 1.00 92.69 86 THR A O 1
ATOM 675 N N . PRO A 1 87 ? 1.888 -4.481 -1.283 1.00 92.75 87 PRO A N 1
ATOM 676 C CA . PRO A 1 87 ? 0.703 -3.740 -0.852 1.00 92.75 87 PRO A CA 1
ATOM 677 C C . PRO A 1 87 ? -0.624 -4.402 -1.233 1.00 92.75 87 PRO A C 1
ATOM 679 O O . PRO A 1 87 ? -1.622 -4.109 -0.603 1.00 92.75 87 PRO A O 1
ATOM 682 N N . LYS A 1 88 ? -0.637 -5.271 -2.250 1.00 94.31 88 LYS A N 1
ATOM 683 C CA . LYS A 1 88 ? -1.814 -6.051 -2.654 1.00 94.31 88 LYS A CA 1
ATOM 684 C C . LYS A 1 88 ? -2.130 -7.214 -1.703 1.00 94.31 88 LYS A C 1
ATOM 686 O O . LYS A 1 88 ? -3.265 -7.672 -1.654 1.00 94.31 88 LYS A O 1
ATOM 691 N N . GLU A 1 89 ? -1.115 -7.762 -1.038 1.00 92.19 89 GLU A N 1
ATOM 692 C CA . GLU A 1 89 ? -1.282 -8.868 -0.084 1.00 92.19 89 GLU A CA 1
ATOM 693 C C . GLU A 1 89 ? -1.725 -8.387 1.302 1.00 92.19 89 GLU A C 1
ATOM 695 O O . GLU A 1 89 ? -2.232 -9.193 2.078 1.00 92.19 89 GLU A O 1
ATOM 700 N N . ALA A 1 90 ? -1.473 -7.113 1.610 1.00 89.00 90 ALA A N 1
ATOM 701 C CA . ALA A 1 90 ? -1.902 -6.448 2.836 1.00 89.00 90 ALA A CA 1
ATOM 702 C C . ALA A 1 90 ? -3.364 -6.002 2.718 1.00 89.00 90 ALA A C 1
ATOM 704 O O . ALA A 1 90 ? -4.087 -6.131 3.729 1.00 89.00 90 ALA A O 1
#

InterPro domains:
  IPR025314 Domain of unknown function DUF4219 [PF13961] (13-38)

Foldseek 3Di:
DPLPPQQVPQAADDPPQVVVSVVVLCVSCVVVVLNCCAPNVNVDQDPDQDPVRVNVVSVVSFVVLVVNNCRRHPPVCVVCCVPPPTNNSD